Protein AF-A0AA37BFY4-F1 (afdb_monomer_lite)

pLDDT: mean 82.87, std 14.55, range [42.81, 96.62]

Structure (mmCIF, N/CA/C/O backbone):
data_AF-A0AA37BFY4-F1
#
_entry.id   AF-A0AA37BFY4-F1
#
loop_
_atom_site.group_PDB
_atom_site.id
_atom_site.type_symbol
_atom_site.label_atom_id
_atom_site.label_alt_id
_atom_site.label_comp_id
_atom_site.label_asym_id
_atom_site.label_entity_id
_atom_site.label_seq_id
_atom_site.pdbx_PDB_ins_code
_atom_site.Cartn_x
_atom_site.Cartn_y
_atom_site.Cartn_z
_atom_site.occupancy
_atom_site.B_iso_or_equiv
_atom_site.auth_seq_id
_atom_site.auth_comp_id
_atom_site.auth_asym_id
_atom_site.auth_atom_id
_atom_site.pdbx_PDB_model_num
ATOM 1 N N . MET A 1 1 ? 15.613 40.290 -36.259 1.00 42.81 1 MET A N 1
ATOM 2 C CA . MET A 1 1 ? 16.008 39.692 -34.962 1.00 42.81 1 MET A CA 1
ATOM 3 C C . MET A 1 1 ? 14.882 38.791 -34.457 1.00 42.81 1 MET A C 1
ATOM 5 O O . MET A 1 1 ? 13.951 39.282 -33.835 1.00 42.81 1 MET A O 1
ATOM 9 N N . GLY A 1 2 ? 14.911 37.495 -34.783 1.00 45.47 2 GLY A N 1
ATOM 10 C CA . GLY A 1 2 ? 13.880 36.532 -34.371 1.00 45.47 2 GLY A CA 1
ATOM 11 C C . GLY A 1 2 ? 14.317 35.765 -33.126 1.00 45.47 2 GLY A C 1
ATOM 12 O O . GLY A 1 2 ? 15.232 34.948 -33.197 1.00 45.47 2 GLY A O 1
ATOM 13 N N . LYS A 1 3 ? 13.693 36.032 -31.974 1.00 48.44 3 LYS A N 1
ATOM 14 C CA . LYS A 1 3 ? 13.921 35.255 -30.748 1.00 48.44 3 LYS A CA 1
ATOM 15 C C . LYS A 1 3 ? 13.210 33.909 -30.893 1.00 48.44 3 LYS A C 1
ATOM 17 O O . LYS A 1 3 ? 11.992 33.830 -30.792 1.00 48.44 3 LYS A O 1
ATOM 22 N N . SER A 1 4 ? 13.990 32.864 -31.155 1.00 52.19 4 SER A N 1
ATOM 23 C CA . SER A 1 4 ? 13.519 31.483 -31.253 1.00 52.19 4 SER A CA 1
ATOM 24 C C . SER A 1 4 ? 13.043 31.007 -29.874 1.00 52.19 4 SER A C 1
ATOM 26 O O . SER A 1 4 ? 13.847 30.732 -28.980 1.00 52.19 4 SER A O 1
ATOM 28 N N . GLN A 1 5 ? 11.723 30.976 -29.672 1.00 58.25 5 GLN A N 1
ATOM 29 C CA . GLN A 1 5 ? 11.089 30.387 -28.495 1.00 58.25 5 GLN A CA 1
ATOM 30 C C . GLN A 1 5 ? 11.296 28.867 -28.538 1.00 58.25 5 GLN A C 1
ATOM 32 O O . GLN A 1 5 ? 10.487 28.125 -29.087 1.00 58.25 5 GLN A O 1
ATOM 37 N N . LYS A 1 6 ? 12.391 28.384 -27.939 1.00 55.47 6 LYS A N 1
ATOM 38 C CA . LYS A 1 6 ? 12.520 26.972 -27.561 1.00 55.47 6 LYS A CA 1
ATOM 39 C C . LYS A 1 6 ? 11.422 26.657 -26.543 1.00 55.47 6 LYS A C 1
ATOM 41 O O . LYS A 1 6 ? 11.590 26.920 -25.352 1.00 55.47 6 LYS A O 1
ATOM 46 N N . GLN A 1 7 ? 10.303 26.106 -27.016 1.00 57.50 7 GLN A N 1
ATOM 47 C CA . GLN A 1 7 ? 9.329 25.404 -26.185 1.00 57.50 7 GLN A CA 1
ATOM 48 C C . GLN A 1 7 ? 10.087 24.356 -25.365 1.00 57.50 7 GLN A C 1
ATOM 50 O O . GLN A 1 7 ? 10.546 23.339 -25.886 1.00 57.50 7 GLN A O 1
ATOM 55 N N . ARG A 1 8 ? 10.284 24.633 -24.073 1.00 59.91 8 ARG A N 1
ATOM 56 C CA . ARG A 1 8 ? 10.779 23.640 -23.124 1.00 59.91 8 ARG A CA 1
ATOM 57 C C . ARG A 1 8 ? 9.682 22.592 -23.004 1.00 59.91 8 ARG A C 1
ATOM 59 O O . ARG A 1 8 ? 8.623 22.881 -22.453 1.00 59.91 8 ARG A O 1
ATOM 66 N N . GLN A 1 9 ? 9.915 21.408 -23.564 1.00 58.12 9 GLN A N 1
ATOM 67 C CA . GLN A 1 9 ? 9.029 20.271 -23.345 1.00 58.12 9 GLN A CA 1
ATOM 68 C C . GLN A 1 9 ? 8.863 20.070 -21.829 1.00 58.12 9 GLN A C 1
ATOM 70 O O . GLN A 1 9 ? 9.860 20.175 -21.102 1.00 58.12 9 GLN A O 1
ATOM 75 N N . PRO A 1 10 ? 7.637 19.829 -21.330 1.00 58.00 10 PRO A N 1
ATOM 76 C CA . PRO A 1 10 ? 7.434 19.573 -19.914 1.00 58.00 10 PRO A CA 1
ATOM 77 C C . PRO A 1 10 ? 8.267 18.352 -19.519 1.00 58.00 10 PRO A C 1
ATOM 79 O O . PRO A 1 10 ? 8.229 17.318 -20.190 1.00 58.00 10 PRO A O 1
ATOM 82 N N . ALA A 1 11 ? 9.064 18.498 -18.459 1.00 64.31 11 ALA A N 1
ATOM 83 C CA . ALA A 1 11 ? 9.879 17.413 -17.935 1.00 64.31 11 ALA A CA 1
ATOM 84 C C . ALA A 1 11 ? 8.987 16.188 -17.692 1.00 64.31 11 ALA A C 1
ATOM 86 O O . ALA A 1 11 ? 7.930 16.304 -17.066 1.00 64.31 11 ALA A O 1
ATOM 87 N N . LYS A 1 12 ? 9.400 15.021 -18.206 1.00 63.91 12 LYS A N 1
ATOM 88 C CA . LYS A 1 12 ? 8.698 13.763 -17.935 1.00 63.91 12 LYS A CA 1
ATOM 89 C C . LYS A 1 12 ? 8.584 13.600 -16.413 1.00 63.91 12 LYS A C 1
ATOM 91 O O . LYS A 1 12 ? 9.578 13.840 -15.722 1.00 63.91 12 LYS A O 1
ATOM 96 N N . PRO A 1 13 ? 7.402 13.246 -15.883 1.00 66.56 13 PRO A N 1
ATOM 97 C CA . PRO A 1 13 ? 7.226 13.095 -14.449 1.00 66.56 13 PRO A CA 1
ATOM 98 C C . PRO A 1 13 ? 8.198 12.035 -13.931 1.00 66.56 13 PRO A C 1
ATOM 100 O O . PRO A 1 13 ? 8.280 10.936 -14.478 1.00 66.56 13 PRO A O 1
ATOM 103 N N . ASP A 1 14 ? 8.958 12.402 -12.903 1.00 75.75 14 ASP A N 1
ATOM 104 C CA . ASP A 1 14 ? 9.905 11.512 -12.240 1.00 75.75 14 ASP A CA 1
ATOM 105 C C . ASP A 1 14 ? 9.134 10.314 -11.655 1.00 75.75 14 ASP A C 1
ATOM 107 O O . ASP A 1 14 ? 8.280 10.524 -10.786 1.00 75.75 14 ASP A O 1
ATOM 111 N N . PRO A 1 15 ? 9.401 9.074 -12.109 1.00 72.75 15 PRO A N 1
ATOM 112 C CA . PRO A 1 15 ? 8.668 7.894 -11.660 1.00 72.75 15 PRO A CA 1
ATOM 113 C C . PRO A 1 15 ? 8.803 7.651 -10.151 1.00 72.75 15 PRO A C 1
ATOM 115 O O . PRO A 1 15 ? 7.930 7.015 -9.559 1.00 72.75 15 PRO A O 1
ATOM 118 N N . ALA A 1 16 ? 9.853 8.173 -9.506 1.00 76.00 16 ALA A N 1
ATOM 119 C CA . ALA A 1 16 ? 10.032 8.068 -8.063 1.00 76.00 16 ALA A CA 1
ATOM 120 C C . ALA A 1 16 ? 9.058 8.968 -7.279 1.00 76.00 16 ALA A C 1
ATOM 122 O O . ALA A 1 16 ? 8.707 8.664 -6.130 1.00 76.00 16 ALA A O 1
ATOM 123 N N . LYS A 1 17 ? 8.570 10.059 -7.883 1.00 85.38 17 LYS A N 1
ATOM 124 C CA . LYS A 1 17 ? 7.721 11.044 -7.202 1.00 85.38 17 LYS A CA 1
ATOM 125 C C . LYS A 1 17 ? 6.243 10.652 -7.263 1.00 85.38 17 LYS A C 1
ATOM 127 O O . LYS A 1 17 ? 5.752 10.231 -8.309 1.00 85.38 17 LYS A O 1
ATOM 132 N N . PRO A 1 18 ? 5.510 10.735 -6.139 1.00 86.19 18 PRO A N 1
ATOM 133 C CA . PRO A 1 18 ? 4.095 10.387 -6.120 1.00 86.19 18 PRO A CA 1
ATOM 134 C C . PRO A 1 18 ? 3.292 11.427 -6.896 1.00 86.19 18 PRO A C 1
ATOM 136 O O . PRO A 1 18 ? 3.597 12.621 -6.860 1.00 86.19 18 PRO A O 1
ATOM 139 N N . SER A 1 19 ? 2.254 10.970 -7.593 1.00 89.06 19 SER A N 1
ATOM 140 C CA . SER A 1 19 ? 1.341 11.875 -8.291 1.00 89.06 19 SER A CA 1
ATOM 141 C C . SER A 1 19 ? 0.544 12.723 -7.293 1.00 89.06 19 SER A C 1
ATOM 143 O O . SER A 1 19 ? 0.395 12.370 -6.119 1.00 89.06 19 SER A O 1
ATOM 145 N N . ALA A 1 20 ? -0.025 13.838 -7.758 1.00 91.62 20 ALA A N 1
ATOM 146 C CA . ALA A 1 20 ? -0.881 14.677 -6.920 1.00 91.62 20 ALA A CA 1
ATOM 147 C C . ALA A 1 20 ? -2.101 13.909 -6.375 1.00 91.62 20 ALA A C 1
ATOM 149 O O . ALA A 1 20 ? -2.514 14.125 -5.237 1.00 91.62 20 ALA A O 1
ATOM 150 N N . GLU A 1 21 ? -2.667 12.991 -7.162 1.00 91.75 21 GLU A N 1
ATOM 151 C CA . GLU A 1 21 ? -3.766 12.129 -6.715 1.00 91.75 21 GLU A CA 1
ATOM 152 C C . GLU A 1 21 ? -3.317 11.124 -5.657 1.00 91.75 21 GLU A C 1
ATOM 154 O O . GLU A 1 21 ? -4.001 10.943 -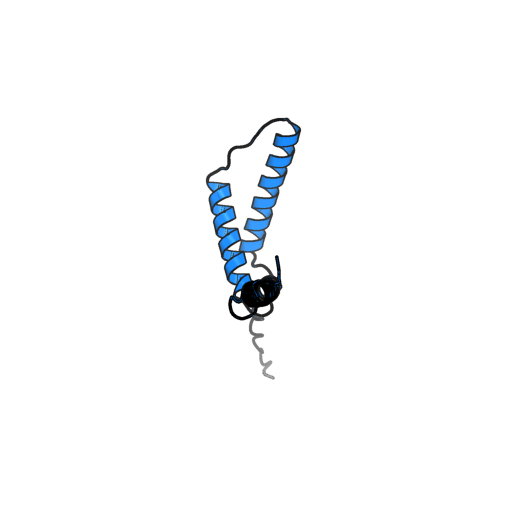4.650 1.00 91.75 21 GLU A O 1
ATOM 159 N N . GLU A 1 22 ? -2.146 10.512 -5.842 1.00 91.88 22 GLU A N 1
ATOM 160 C CA . GLU A 1 22 ? -1.573 9.593 -4.863 1.00 91.88 22 GLU A CA 1
ATOM 161 C C . GLU A 1 22 ? -1.338 10.299 -3.520 1.00 91.88 22 GLU A C 1
ATOM 163 O O . GLU A 1 22 ? -1.700 9.771 -2.468 1.00 91.88 22 GLU A O 1
ATOM 168 N N . LEU A 1 23 ? -0.809 11.525 -3.542 1.00 93.75 23 LEU A N 1
ATOM 169 C CA . LEU A 1 23 ? -0.625 12.335 -2.336 1.00 93.75 23 LEU A CA 1
ATOM 170 C C . LEU A 1 23 ? -1.951 12.642 -1.629 1.00 93.75 23 LEU A C 1
ATOM 172 O O . LEU A 1 23 ? -2.019 12.552 -0.402 1.00 93.75 23 LEU A O 1
ATOM 176 N N . LYS A 1 24 ? -3.016 12.954 -2.379 1.00 95.12 24 LYS A N 1
ATOM 177 C CA . LYS A 1 24 ? -4.358 13.173 -1.809 1.00 95.12 24 LYS A CA 1
ATOM 178 C C . LYS A 1 24 ? -4.889 11.915 -1.120 1.00 95.12 24 LYS A C 1
ATOM 180 O O . LYS A 1 24 ? -5.373 12.005 0.007 1.00 95.12 24 LYS A O 1
ATOM 185 N N . VAL A 1 25 ? -4.760 10.749 -1.758 1.00 94.75 25 VAL A N 1
ATOM 186 C CA . VAL A 1 25 ? -5.189 9.464 -1.177 1.00 94.75 25 VAL A CA 1
ATOM 187 C C . VAL A 1 25 ? -4.395 9.145 0.091 1.00 94.75 25 VAL A C 1
ATOM 189 O O . VAL A 1 25 ? -4.998 8.830 1.117 1.00 94.75 25 VAL A O 1
ATOM 192 N N . ARG A 1 26 ? -3.064 9.295 0.057 1.00 93.62 26 ARG A N 1
ATOM 193 C CA . ARG A 1 26 ? -2.189 9.085 1.223 1.00 93.62 26 ARG A CA 1
ATOM 194 C C . ARG A 1 26 ? -2.575 9.997 2.388 1.00 93.62 26 ARG A C 1
ATOM 196 O O . ARG A 1 26 ? -2.710 9.517 3.510 1.00 93.62 26 ARG A O 1
ATOM 203 N N . LYS A 1 27 ? -2.804 11.288 2.121 1.00 96.62 27 LYS A N 1
ATOM 204 C CA . LYS A 1 27 ? -3.227 12.257 3.141 1.00 96.62 27 LYS A CA 1
ATOM 205 C C . LYS A 1 27 ? -4.557 11.849 3.775 1.00 96.62 27 LYS A C 1
ATOM 207 O O . LYS A 1 27 ? -4.648 11.781 4.997 1.00 96.62 27 LYS A O 1
ATOM 212 N N . ARG A 1 28 ? -5.560 11.510 2.958 1.00 96.38 28 ARG A N 1
ATOM 213 C CA . ARG A 1 28 ? -6.891 11.132 3.449 1.00 96.38 28 ARG A CA 1
ATOM 214 C C . ARG A 1 28 ? -6.873 9.843 4.274 1.00 96.38 28 ARG A C 1
ATOM 216 O O . ARG A 1 28 ? -7.514 9.775 5.318 1.00 96.38 28 ARG A O 1
ATOM 223 N N . LEU A 1 29 ? -6.105 8.837 3.851 1.00 95.06 29 LEU A N 1
ATOM 224 C CA . LEU A 1 29 ? -5.895 7.622 4.648 1.00 95.06 29 LEU A CA 1
ATOM 225 C C . LEU A 1 29 ? -5.186 7.918 5.976 1.00 95.06 29 LEU A C 1
ATOM 227 O O . LEU A 1 29 ? -5.538 7.317 6.989 1.00 95.06 29 LEU A O 1
ATOM 231 N N . GLY A 1 30 ? -4.234 8.856 5.985 1.00 95.81 30 GLY A N 1
ATOM 232 C CA . GLY A 1 30 ? -3.580 9.335 7.204 1.00 95.81 30 GLY A CA 1
ATOM 233 C C . GLY A 1 30 ? -4.565 9.970 8.188 1.00 95.81 30 GLY A C 1
ATOM 234 O O . GLY A 1 30 ? -4.565 9.612 9.361 1.00 95.81 30 GLY A O 1
ATOM 235 N N . GLU A 1 31 ? -5.465 10.833 7.710 1.00 96.31 31 GLU A N 1
ATOM 236 C CA . GLU A 1 31 ? -6.524 11.439 8.534 1.00 96.31 31 GLU A CA 1
ATOM 237 C C . GLU A 1 31 ? -7.436 10.374 9.167 1.00 96.31 31 GLU A C 1
ATOM 239 O O . GLU A 1 31 ? -7.698 10.418 10.371 1.00 96.31 31 GLU A O 1
ATOM 244 N N . ILE A 1 32 ? -7.872 9.381 8.383 1.00 94.69 32 ILE A N 1
ATOM 245 C CA . ILE A 1 32 ? -8.695 8.264 8.877 1.00 94.69 32 ILE A CA 1
ATOM 246 C C . ILE A 1 32 ? -7.926 7.447 9.927 1.00 94.69 32 ILE A C 1
ATOM 248 O O . ILE A 1 32 ? -8.489 7.076 10.959 1.00 94.69 32 ILE A O 1
ATOM 252 N N . ALA A 1 33 ? -6.636 7.182 9.705 1.00 95.00 33 ALA A N 1
ATOM 253 C CA . ALA A 1 33 ? -5.799 6.471 10.667 1.00 95.00 33 ALA A CA 1
ATOM 254 C C . ALA A 1 33 ? -5.660 7.248 11.987 1.00 95.00 33 ALA A C 1
ATOM 256 O O . ALA A 1 33 ? -5.803 6.658 13.059 1.00 95.00 33 ALA A O 1
ATOM 257 N N . SER A 1 34 ? -5.469 8.569 11.931 1.00 95.81 34 SER A N 1
ATOM 258 C CA . SER A 1 34 ? -5.439 9.422 13.124 1.00 95.81 34 SER A CA 1
ATOM 259 C C . SER A 1 34 ? -6.767 9.398 13.882 1.00 95.81 34 SER A C 1
ATOM 261 O O . SER A 1 34 ? -6.768 9.244 15.102 1.00 95.81 34 SER A O 1
ATOM 263 N N . GLN A 1 35 ? -7.903 9.477 13.181 1.00 94.12 35 GLN A N 1
ATOM 264 C CA . GLN A 1 35 ? -9.229 9.369 13.804 1.00 94.12 35 GLN A CA 1
ATOM 265 C C . GLN A 1 35 ? -9.419 8.022 14.509 1.00 94.12 35 GLN A C 1
ATOM 267 O O . GLN A 1 35 ? -9.944 7.972 15.621 1.00 94.12 35 GLN A O 1
ATOM 272 N N . ARG A 1 36 ? -8.953 6.930 13.893 1.00 92.81 36 ARG A N 1
ATOM 273 C CA . ARG A 1 36 ? -8.989 5.597 14.506 1.00 92.81 36 ARG A CA 1
ATOM 274 C C . ARG A 1 36 ? -8.120 5.506 15.746 1.00 92.81 36 ARG A C 1
ATOM 276 O O . ARG A 1 36 ? -8.603 5.004 16.751 1.00 92.81 36 ARG A O 1
ATOM 283 N N . ALA A 1 37 ? -6.900 6.030 15.699 1.00 94.75 37 ALA A N 1
ATOM 284 C CA . ALA A 1 37 ? -6.010 6.038 16.854 1.00 94.75 37 ALA A CA 1
ATOM 285 C C . ALA A 1 37 ? -6.609 6.832 18.030 1.00 94.75 37 ALA A C 1
ATOM 287 O O . ALA A 1 37 ? -6.494 6.421 19.181 1.00 94.75 37 ALA A O 1
ATOM 288 N N . VAL A 1 38 ? -7.291 7.952 17.757 1.00 96.12 38 VAL A N 1
ATOM 289 C CA . VAL A 1 38 ? -8.010 8.713 18.793 1.00 96.12 38 VAL A CA 1
ATOM 290 C C . VAL A 1 38 ? -9.187 7.913 19.351 1.00 96.12 38 VAL A C 1
ATOM 292 O O . VAL A 1 38 ? -9.337 7.830 20.567 1.00 96.12 38 VAL A O 1
ATOM 295 N N . ALA A 1 39 ? -9.999 7.295 18.491 1.00 93.88 39 ALA A N 1
ATOM 296 C CA . ALA A 1 39 ? -11.119 6.469 18.933 1.00 93.88 39 ALA A CA 1
ATOM 297 C C . ALA A 1 39 ? -10.651 5.270 19.774 1.00 93.88 39 ALA A C 1
ATOM 299 O O . ALA A 1 39 ? -11.243 4.987 20.811 1.00 93.88 39 ALA A O 1
ATOM 300 N N . GLU A 1 40 ? -9.554 4.623 19.381 1.00 94.75 40 GLU A N 1
ATOM 301 C CA . GLU A 1 40 ? -8.953 3.503 20.106 1.00 94.75 40 GLU A CA 1
ATOM 302 C C . GLU A 1 40 ? -8.482 3.919 21.503 1.00 94.75 40 GLU A C 1
ATOM 304 O O . GLU A 1 40 ? -8.803 3.243 22.478 1.00 94.75 40 GLU A O 1
ATOM 309 N N . LYS A 1 41 ? -7.839 5.089 21.632 1.00 95.62 41 LYS A N 1
ATOM 310 C CA . LYS A 1 41 ? -7.495 5.680 22.940 1.00 95.62 41 LYS A CA 1
ATOM 311 C C . LYS A 1 41 ? -8.721 5.970 23.812 1.00 95.62 41 LYS A C 1
ATOM 313 O O . LYS A 1 41 ? -8.607 5.988 25.031 1.00 95.62 41 LYS A O 1
ATOM 318 N N . GLN A 1 42 ? -9.886 6.184 23.203 1.00 94.88 42 GLN A N 1
ATOM 319 C CA . GLN A 1 42 ? -11.171 6.354 23.889 1.00 94.88 42 GLN A CA 1
ATOM 320 C C . GLN A 1 42 ? -11.924 5.024 24.101 1.00 94.88 42 GLN A C 1
ATOM 322 O O . GLN A 1 42 ? -13.090 5.042 24.494 1.00 94.88 42 GLN A O 1
ATOM 327 N N . GLY A 1 43 ? -11.310 3.873 23.798 1.00 94.75 43 GLY A N 1
ATOM 328 C CA . GLY A 1 43 ? -11.936 2.551 23.909 1.00 94.75 43 GLY A CA 1
ATOM 329 C C . GLY A 1 43 ? -13.003 2.264 22.844 1.00 94.75 43 GLY A C 1
ATOM 330 O O . GLY A 1 43 ? -13.797 1.337 22.989 1.00 94.75 43 GLY A O 1
ATOM 331 N N . ARG A 1 44 ? -13.056 3.054 21.766 1.00 93.00 44 ARG A N 1
ATOM 332 C CA . ARG A 1 44 ? -14.047 2.945 20.686 1.00 93.00 44 ARG A CA 1
ATOM 333 C C . ARG A 1 44 ? -13.411 2.378 19.420 1.00 93.00 44 ARG A C 1
ATOM 335 O O . ARG A 1 44 ? -12.345 2.806 18.991 1.00 93.00 44 ARG A O 1
ATOM 342 N N . LYS A 1 45 ? -14.109 1.457 18.751 1.00 90.75 45 LYS A N 1
ATOM 343 C CA . LYS A 1 45 ? -13.703 0.930 17.437 1.00 90.75 45 LYS A CA 1
ATOM 344 C C . LYS A 1 45 ? -14.540 1.560 16.328 1.00 90.75 45 LYS A C 1
ATOM 346 O O . LYS A 1 45 ? -15.750 1.353 16.263 1.00 90.75 45 LYS A O 1
ATOM 351 N N . LEU A 1 46 ? -13.892 2.299 15.427 1.00 91.19 46 LEU A N 1
ATOM 352 C CA . LEU A 1 46 ? -14.550 2.837 14.233 1.00 91.19 46 LEU A CA 1
ATOM 353 C C . LEU A 1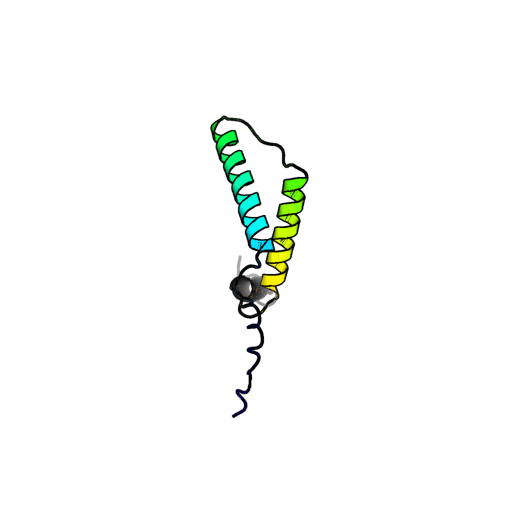 46 ? -14.711 1.746 13.169 1.00 91.19 46 LEU A C 1
ATOM 355 O O . LEU A 1 46 ? -13.750 1.044 12.824 1.00 91.19 46 LEU A O 1
ATOM 359 N N . LYS A 1 47 ? -15.922 1.637 12.615 1.00 93.56 47 LYS A N 1
ATOM 360 C CA . LYS A 1 47 ? -16.204 0.766 11.469 1.00 93.56 47 LYS A CA 1
ATOM 361 C C . LYS A 1 47 ? -15.427 1.253 10.244 1.00 93.56 47 LYS A C 1
ATOM 363 O O . LYS A 1 47 ? -15.276 2.452 10.035 1.00 93.56 47 LYS A O 1
ATOM 368 N N . VAL A 1 48 ? -14.952 0.310 9.432 1.00 93.81 48 VAL A N 1
ATOM 369 C CA . VAL A 1 48 ? -14.368 0.625 8.120 1.00 93.81 48 VAL A CA 1
ATOM 370 C C . VAL A 1 48 ? -15.488 1.140 7.219 1.00 93.81 48 VAL A C 1
ATOM 372 O O . VAL A 1 48 ? -16.444 0.405 6.962 1.00 93.81 48 VAL A O 1
ATOM 375 N N . THR A 1 49 ? -15.373 2.375 6.741 1.00 94.12 49 THR A N 1
ATOM 376 C CA . THR A 1 49 ? -16.349 2.969 5.820 1.00 94.12 49 THR A CA 1
ATOM 377 C C . THR A 1 49 ? -16.095 2.520 4.381 1.00 94.12 49 THR A C 1
ATOM 379 O O . THR A 1 49 ? -15.011 2.041 4.040 1.00 94.12 49 THR A O 1
ATOM 382 N N . GLN A 1 50 ? -17.096 2.683 3.515 1.00 95.81 50 GLN A N 1
ATOM 383 C CA . GLN A 1 50 ? -16.942 2.418 2.083 1.00 95.81 50 GLN A CA 1
ATOM 384 C C . GLN A 1 50 ? -15.871 3.328 1.452 1.00 95.81 50 GLN A C 1
ATOM 386 O O . GLN A 1 50 ? -15.015 2.841 0.718 1.00 95.81 50 GLN A O 1
ATOM 391 N N . GLU A 1 51 ? -15.843 4.611 1.832 1.00 93.38 51 GLU A N 1
ATOM 392 C CA . GLU A 1 51 ? -14.800 5.567 1.426 1.00 93.38 51 GLU A CA 1
ATOM 393 C C . GLU A 1 51 ? -13.395 5.042 1.767 1.00 93.38 51 GLU A C 1
ATOM 395 O O . GLU A 1 51 ? -12.505 5.036 0.917 1.00 93.38 51 GLU A O 1
ATOM 400 N N . GLU A 1 52 ? -13.186 4.539 2.990 1.00 94.25 52 GLU A N 1
ATOM 401 C CA . GLU A 1 52 ? -11.888 3.998 3.397 1.00 94.25 52 GLU A CA 1
ATOM 402 C C . GLU A 1 52 ? -11.478 2.799 2.529 1.00 94.25 52 GLU A C 1
ATOM 404 O O . GLU A 1 52 ? -10.316 2.692 2.125 1.00 94.25 52 GLU A O 1
ATOM 409 N N . ARG A 1 53 ? -12.420 1.903 2.207 1.00 95.69 53 ARG A N 1
ATOM 410 C CA . ARG A 1 53 ? -12.150 0.748 1.333 1.00 95.69 53 ARG A CA 1
ATOM 411 C C . ARG A 1 53 ? -11.707 1.197 -0.052 1.00 95.69 53 ARG A C 1
ATOM 413 O O . ARG A 1 53 ? -10.717 0.682 -0.569 1.00 95.69 53 ARG A O 1
ATOM 420 N N . GLU A 1 54 ? -12.394 2.177 -0.626 1.00 96.12 54 GLU A N 1
ATOM 421 C CA . GLU A 1 54 ? -12.062 2.724 -1.941 1.00 96.12 54 GLU A CA 1
ATOM 422 C C . GLU A 1 54 ? -10.699 3.417 -1.945 1.00 96.12 54 GLU A C 1
ATOM 424 O O . GLU A 1 54 ? -9.898 3.211 -2.860 1.00 96.12 54 GLU A O 1
ATOM 429 N N . LEU A 1 55 ? -10.386 4.189 -0.902 1.00 95.81 55 LEU A N 1
ATOM 430 C CA . LEU A 1 55 ? -9.079 4.825 -0.750 1.00 95.81 55 LEU A CA 1
ATOM 431 C C . LEU A 1 55 ? -7.959 3.791 -0.608 1.00 95.81 55 LEU A C 1
ATOM 433 O O . LEU A 1 55 ? -6.924 3.924 -1.260 1.00 95.81 55 LEU A O 1
ATOM 437 N N . ARG A 1 56 ? -8.165 2.725 0.177 1.00 94.56 56 ARG A N 1
ATOM 438 C CA . ARG A 1 56 ? -7.198 1.620 0.295 1.00 94.56 56 ARG A CA 1
ATOM 439 C C . ARG A 1 56 ? -7.014 0.883 -1.030 1.00 94.56 56 ARG A C 1
ATOM 441 O O . ARG A 1 56 ? -5.882 0.561 -1.385 1.00 94.56 56 ARG A O 1
ATOM 448 N N . ALA A 1 57 ? -8.086 0.662 -1.789 1.00 95.88 57 ALA A N 1
ATOM 449 C CA . ALA A 1 57 ? -8.003 0.062 -3.118 1.00 95.88 57 ALA A CA 1
ATOM 450 C C . ALA A 1 57 ? -7.198 0.945 -4.091 1.00 95.88 57 ALA A C 1
ATOM 452 O O . ALA A 1 57 ? -6.305 0.448 -4.782 1.00 95.88 57 ALA A O 1
ATOM 453 N N . LYS A 1 58 ? -7.443 2.265 -4.093 1.00 95.19 58 LYS A N 1
ATOM 454 C CA . LYS A 1 58 ? -6.665 3.244 -4.876 1.00 95.19 58 LYS A CA 1
ATOM 455 C C . LYS A 1 58 ? -5.192 3.250 -4.465 1.00 95.19 58 LYS A C 1
ATOM 457 O O . LYS A 1 58 ? -4.322 3.156 -5.328 1.00 95.19 58 LYS A O 1
ATOM 462 N N . GLN A 1 59 ? -4.909 3.274 -3.163 1.00 94.19 59 GLN A N 1
ATOM 463 C CA . GLN A 1 59 ? -3.547 3.190 -2.635 1.00 94.19 59 GLN A CA 1
ATOM 464 C C . GLN A 1 59 ? -2.850 1.899 -3.086 1.00 94.19 59 GLN A C 1
ATOM 466 O O . GLN A 1 59 ? -1.713 1.941 -3.552 1.00 94.19 59 GLN A O 1
ATOM 471 N N . GLY A 1 60 ? -3.545 0.760 -3.026 1.00 92.81 60 GLY A N 1
ATOM 472 C CA . GLY A 1 60 ? -3.042 -0.519 -3.526 1.00 92.81 60 GLY A CA 1
ATOM 473 C C . GLY A 1 60 ? -2.715 -0.482 -5.021 1.00 92.81 60 GLY A C 1
ATOM 474 O O . GLY A 1 60 ? -1.686 -1.014 -5.440 1.00 92.81 60 GLY A O 1
ATOM 475 N N . LYS A 1 61 ? -3.536 0.197 -5.832 1.00 94.19 61 LYS A N 1
ATOM 476 C CA . LYS A 1 61 ? -3.272 0.391 -7.265 1.00 94.19 61 LYS A CA 1
ATOM 477 C C . LYS A 1 61 ? -1.996 1.206 -7.500 1.00 94.19 61 LYS A C 1
ATOM 479 O O . LYS A 1 61 ? -1.160 0.775 -8.292 1.00 94.19 61 LYS A O 1
ATOM 484 N N . PHE A 1 62 ? -1.804 2.322 -6.792 1.00 92.44 62 PHE A N 1
ATOM 485 C CA . PHE A 1 62 ? -0.582 3.132 -6.906 1.00 92.44 62 PHE A CA 1
ATOM 486 C C . PHE A 1 62 ? 0.674 2.357 -6.494 1.00 92.44 62 PHE A C 1
ATOM 488 O O . PHE A 1 62 ? 1.669 2.377 -7.216 1.00 92.44 62 PHE A O 1
ATOM 495 N N . MET A 1 63 ? 0.606 1.601 -5.395 1.00 91.06 63 MET A N 1
ATOM 496 C CA . MET A 1 63 ? 1.713 0.753 -4.939 1.00 91.06 63 MET A CA 1
ATOM 497 C C . MET A 1 63 ? 2.082 -0.315 -5.976 1.00 91.06 63 MET A C 1
ATOM 499 O O . MET A 1 63 ? 3.263 -0.523 -6.244 1.00 91.06 63 MET A O 1
ATOM 503 N N . ARG A 1 64 ? 1.090 -0.960 -6.610 1.00 91.56 64 ARG A N 1
ATOM 504 C CA . ARG A 1 64 ? 1.332 -1.935 -7.691 1.00 91.56 64 ARG A CA 1
ATOM 505 C C . ARG A 1 64 ? 1.993 -1.295 -8.906 1.00 91.56 64 ARG A C 1
ATOM 507 O O . ARG A 1 64 ? 2.912 -1.887 -9.462 1.00 91.56 64 ARG A O 1
ATOM 514 N N . ILE A 1 65 ? 1.532 -0.111 -9.313 1.00 90.94 65 ILE A N 1
ATOM 515 C CA . ILE A 1 65 ? 2.138 0.634 -10.424 1.00 90.94 65 ILE A CA 1
ATOM 516 C C . ILE A 1 65 ? 3.604 0.922 -10.095 1.00 90.94 65 ILE A C 1
ATOM 518 O O . ILE A 1 65 ? 4.475 0.516 -10.853 1.00 90.94 65 ILE A O 1
ATOM 522 N N . ARG A 1 66 ? 3.889 1.511 -8.928 1.00 89.50 66 ARG A N 1
ATOM 523 C CA . ARG A 1 66 ? 5.261 1.806 -8.485 1.00 89.50 66 ARG A CA 1
ATOM 524 C C . ARG A 1 66 ? 6.136 0.555 -8.458 1.00 89.50 66 ARG A C 1
ATOM 526 O O . ARG A 1 66 ? 7.188 0.544 -9.077 1.00 89.50 66 ARG A O 1
ATOM 533 N N . ALA A 1 67 ? 5.658 -0.541 -7.874 1.00 90.81 67 ALA A N 1
ATOM 534 C CA . ALA A 1 67 ? 6.392 -1.806 -7.816 1.00 90.81 67 ALA A CA 1
ATOM 535 C C . ALA A 1 67 ? 6.672 -2.457 -9.191 1.00 90.81 67 ALA A C 1
ATOM 537 O O . ALA A 1 67 ? 7.488 -3.379 -9.281 1.00 90.81 67 ALA A O 1
ATOM 538 N N . ASN A 1 68 ? 5.996 -2.013 -10.256 1.00 89.75 68 ASN A N 1
ATOM 539 C CA . ASN A 1 68 ? 6.260 -2.406 -11.642 1.00 89.75 68 ASN A CA 1
ATOM 540 C C . ASN A 1 68 ? 7.109 -1.380 -12.408 1.00 89.75 68 ASN A C 1
ATOM 542 O O . ASN A 1 68 ? 7.607 -1.710 -13.480 1.00 89.75 68 ASN A O 1
ATOM 546 N N . THR A 1 69 ? 7.274 -0.166 -11.887 1.00 89.38 69 THR A N 1
ATOM 547 C CA . THR A 1 69 ? 8.002 0.920 -12.546 1.00 89.38 69 THR A CA 1
ATOM 548 C C . THR A 1 69 ? 9.470 0.907 -12.117 1.00 89.38 69 THR A C 1
ATOM 550 O O . THR A 1 69 ? 9.758 1.178 -10.945 1.00 89.38 69 THR A O 1
ATOM 553 N N . PRO A 1 70 ? 10.418 0.643 -13.037 1.00 89.25 70 PRO A N 1
ATOM 554 C CA . PRO A 1 70 ? 11.844 0.700 -12.734 1.00 89.25 70 PRO A CA 1
ATOM 555 C C . PRO A 1 70 ? 12.267 2.068 -12.191 1.00 89.25 70 PRO A C 1
ATOM 557 O O . PRO A 1 70 ? 11.724 3.102 -12.578 1.00 89.25 70 PRO A O 1
ATOM 560 N N . GLY A 1 71 ? 13.249 2.073 -11.289 1.00 85.44 71 GLY A N 1
ATOM 561 C CA . GLY A 1 71 ? 13.760 3.297 -10.661 1.00 85.44 71 GLY A CA 1
ATOM 562 C C . GLY A 1 71 ? 12.959 3.782 -9.448 1.00 85.44 71 GLY A C 1
ATOM 563 O O . GLY A 1 71 ? 13.370 4.741 -8.802 1.00 85.44 71 GLY A O 1
ATOM 564 N N . THR A 1 72 ? 11.857 3.118 -9.086 1.00 90.06 72 THR A N 1
ATOM 565 C CA . THR A 1 72 ? 11.161 3.394 -7.821 1.00 90.06 72 THR A CA 1
ATOM 566 C C . THR A 1 72 ? 11.729 2.557 -6.667 1.00 90.06 72 THR A C 1
ATOM 568 O O . THR A 1 72 ? 12.165 1.418 -6.880 1.00 90.06 72 THR A O 1
ATOM 571 N N . PRO A 1 73 ? 11.688 3.062 -5.421 1.00 89.69 73 PRO A N 1
ATOM 572 C CA . PRO A 1 73 ? 12.027 2.262 -4.244 1.00 89.69 73 PRO A CA 1
ATOM 573 C C . PRO A 1 73 ? 11.192 0.979 -4.132 1.00 89.69 73 PRO A C 1
ATOM 575 O O . PRO A 1 73 ? 11.711 -0.077 -3.775 1.00 89.69 73 PRO A O 1
ATOM 578 N N . GLU A 1 74 ? 9.903 1.043 -4.472 1.00 91.44 74 GLU A N 1
ATOM 579 C CA . GLU A 1 74 ? 8.990 -0.098 -4.430 1.00 91.44 74 GLU A CA 1
ATOM 580 C C . GLU A 1 74 ? 9.394 -1.190 -5.430 1.00 91.44 74 GLU A C 1
ATOM 582 O O . GLU A 1 74 ? 9.342 -2.377 -5.101 1.00 91.44 74 GLU A O 1
ATOM 587 N N . TYR A 1 75 ? 9.852 -0.810 -6.626 1.00 92.44 75 TYR A N 1
ATOM 588 C CA . TYR A 1 75 ? 10.394 -1.751 -7.604 1.00 92.44 75 TYR A CA 1
ATOM 589 C C . TYR A 1 75 ? 11.663 -2.434 -7.089 1.00 92.44 75 TYR A C 1
ATOM 591 O O . TYR A 1 75 ? 11.769 -3.660 -7.152 1.00 92.44 75 TYR A O 1
ATOM 599 N N . LEU A 1 76 ? 12.603 -1.668 -6.525 1.00 91.31 76 LEU A N 1
ATOM 600 C CA . LEU A 1 76 ? 13.840 -2.217 -5.959 1.00 91.31 76 LEU A CA 1
ATOM 601 C C . LEU A 1 76 ? 13.552 -3.188 -4.806 1.00 91.31 76 LEU A C 1
ATOM 603 O O . LEU A 1 76 ? 14.135 -4.269 -4.741 1.00 91.31 76 LEU A O 1
ATOM 607 N N . ASN A 1 77 ? 12.611 -2.843 -3.924 1.00 91.50 77 ASN A N 1
ATOM 608 C CA . ASN A 1 77 ? 12.153 -3.730 -2.853 1.00 91.50 77 ASN A CA 1
ATOM 609 C C . ASN A 1 77 ? 11.576 -5.033 -3.401 1.00 91.50 77 ASN A C 1
ATOM 611 O O . ASN A 1 77 ? 11.916 -6.105 -2.909 1.00 91.50 77 ASN A O 1
ATOM 615 N N . ARG A 1 78 ? 10.754 -4.958 -4.450 1.00 91.44 78 ARG A N 1
ATOM 616 C CA . ARG A 1 78 ? 10.176 -6.149 -5.073 1.00 91.44 78 ARG A CA 1
ATOM 617 C C . ARG A 1 78 ? 11.234 -7.052 -5.703 1.00 91.44 78 ARG A C 1
ATOM 619 O O . ARG A 1 78 ? 11.123 -8.269 -5.587 1.00 91.44 78 ARG A O 1
ATOM 626 N N . GLN A 1 79 ? 12.252 -6.489 -6.355 1.00 92.38 79 GLN A N 1
ATOM 627 C CA . GLN A 1 79 ? 13.359 -7.288 -6.894 1.00 92.38 79 GLN A CA 1
ATOM 628 C C . GLN A 1 79 ? 14.138 -7.983 -5.774 1.00 92.38 79 GLN A C 1
ATOM 630 O O . GLN A 1 79 ? 14.408 -9.176 -5.878 1.00 92.38 79 GLN A O 1
ATOM 635 N N . ARG A 1 80 ? 14.406 -7.280 -4.666 1.00 91.50 80 ARG A N 1
ATOM 636 C CA . ARG A 1 80 ? 15.034 -7.878 -3.478 1.00 91.50 80 ARG A CA 1
ATOM 637 C C . ARG A 1 80 ? 14.209 -9.028 -2.900 1.00 91.50 80 ARG A C 1
ATOM 639 O O . ARG A 1 80 ? 14.762 -10.088 -2.648 1.00 91.50 80 ARG A O 1
ATOM 646 N N . GLN A 1 81 ? 12.895 -8.852 -2.756 1.00 90.19 81 GLN A N 1
ATOM 647 C CA . GLN A 1 81 ? 11.998 -9.907 -2.266 1.00 90.19 81 GLN A CA 1
ATOM 648 C C . GLN A 1 81 ? 11.980 -11.133 -3.181 1.00 90.19 81 GLN A C 1
ATOM 650 O O . GLN A 1 81 ? 12.013 -12.257 -2.699 1.00 90.19 81 GLN A O 1
ATOM 655 N N . ARG A 1 82 ? 11.964 -10.931 -4.503 1.00 88.44 82 ARG A N 1
ATOM 656 C CA . ARG A 1 82 ? 12.043 -12.036 -5.470 1.00 88.44 82 ARG A CA 1
ATOM 657 C C . ARG A 1 82 ? 13.365 -12.784 -5.381 1.00 88.44 82 ARG A C 1
ATOM 659 O O . ARG A 1 82 ? 13.369 -14.001 -5.499 1.00 88.44 82 ARG A O 1
ATOM 666 N N . GLN A 1 83 ? 14.468 -12.062 -5.201 1.00 88.75 83 GLN A N 1
ATOM 667 C CA . GLN A 1 83 ? 15.773 -12.687 -5.037 1.00 88.75 83 GLN A CA 1
ATOM 668 C C . GLN A 1 83 ? 15.837 -13.492 -3.737 1.00 88.75 83 GLN A C 1
ATOM 670 O O . GLN A 1 83 ? 16.299 -14.622 -3.773 1.00 88.75 83 GLN A O 1
ATOM 675 N N . ALA A 1 84 ? 15.321 -12.945 -2.631 1.00 87.50 84 ALA A N 1
ATOM 676 C CA . ALA A 1 84 ? 15.233 -13.656 -1.357 1.00 87.50 84 ALA A CA 1
ATOM 677 C C . ALA A 1 84 ? 14.404 -14.944 -1.480 1.00 87.50 84 ALA A C 1
ATOM 679 O O . ALA A 1 84 ? 14.901 -16.006 -1.140 1.00 87.50 84 ALA A O 1
ATOM 680 N N . ALA A 1 85 ? 13.211 -14.876 -2.082 1.00 83.25 85 ALA A N 1
ATOM 681 C CA . ALA A 1 85 ? 12.354 -16.048 -2.272 1.00 83.25 85 ALA A CA 1
ATOM 682 C C . ALA A 1 85 ? 13.026 -17.158 -3.098 1.00 83.25 85 ALA A C 1
ATOM 684 O O . ALA A 1 85 ? 12.910 -18.328 -2.760 1.00 83.25 85 ALA A O 1
ATOM 685 N N . LYS A 1 86 ? 13.781 -16.802 -4.148 1.00 83.44 86 LYS A N 1
ATOM 686 C CA . LYS A 1 86 ? 14.567 -17.783 -4.916 1.00 83.44 86 LYS A CA 1
ATOM 687 C C . LYS A 1 86 ? 15.640 -18.459 -4.070 1.00 83.44 86 LYS A C 1
ATOM 689 O O . LYS A 1 86 ? 15.891 -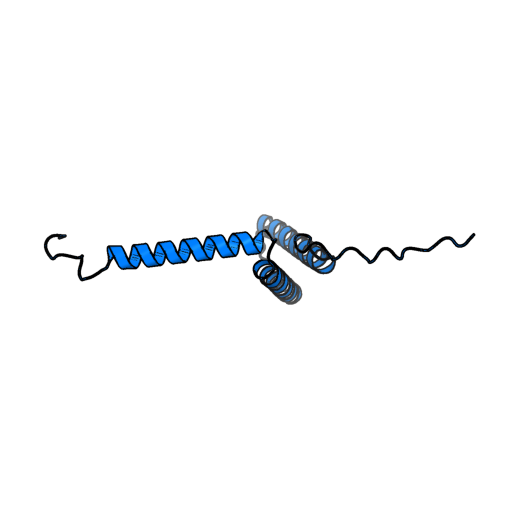19.646 -4.243 1.00 83.44 86 LYS A O 1
ATOM 694 N N . THR A 1 87 ? 16.300 -17.698 -3.201 1.00 81.75 87 THR A N 1
ATOM 695 C CA . THR A 1 87 ? 17.294 -18.251 -2.280 1.00 81.75 87 THR A CA 1
ATOM 696 C C . THR A 1 87 ? 16.630 -19.182 -1.269 1.00 81.75 87 THR A C 1
ATOM 698 O O . THR A 1 87 ? 17.147 -20.266 -1.037 1.00 81.75 87 THR A O 1
ATOM 701 N N . ASP A 1 88 ? 15.470 -18.808 -0.727 1.00 77.06 88 ASP A N 1
ATOM 702 C CA . ASP A 1 88 ? 14.727 -19.634 0.231 1.00 77.06 88 ASP A CA 1
ATOM 703 C C . ASP A 1 88 ? 14.249 -20.949 -0.406 1.00 77.06 88 ASP A C 1
ATOM 705 O O . ASP A 1 88 ? 14.414 -22.014 0.183 1.00 77.06 88 ASP A O 1
ATOM 709 N N . GLU A 1 89 ? 13.726 -20.900 -1.636 1.00 73.44 89 GLU A N 1
ATOM 710 C CA . GLU A 1 89 ? 13.369 -22.097 -2.411 1.00 73.44 89 GLU A CA 1
ATOM 711 C C . GLU A 1 89 ? 14.595 -22.980 -2.690 1.00 73.44 89 GLU A C 1
ATOM 713 O O . GLU A 1 89 ? 14.518 -24.200 -2.568 1.00 73.44 89 GLU A O 1
ATOM 718 N N . ALA A 1 90 ? 15.741 -22.381 -3.028 1.00 73.44 90 ALA A N 1
ATOM 719 C CA . ALA A 1 90 ? 16.981 -23.123 -3.242 1.00 73.44 90 ALA A CA 1
ATOM 720 C C . ALA A 1 90 ? 17.472 -23.808 -1.957 1.00 73.44 90 ALA A C 1
ATOM 722 O O . ALA A 1 90 ? 17.845 -24.976 -2.009 1.00 73.44 90 ALA A O 1
ATOM 723 N N . ILE A 1 91 ? 17.420 -23.114 -0.813 1.00 74.38 91 ILE A N 1
ATOM 724 C CA . ILE A 1 91 ? 17.771 -23.673 0.501 1.00 74.38 91 ILE A CA 1
ATOM 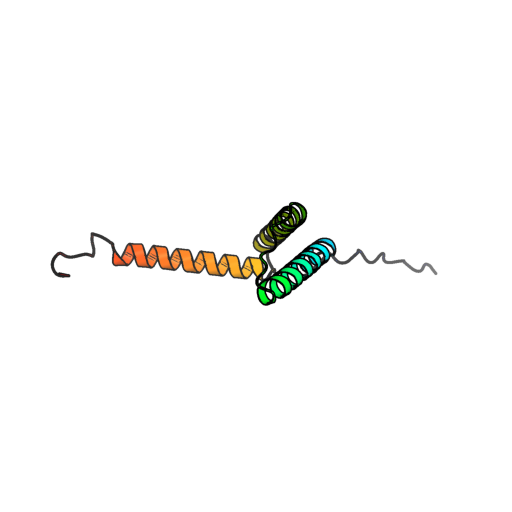725 C C . ILE A 1 91 ? 16.829 -24.822 0.855 1.00 74.38 91 ILE A C 1
ATOM 727 O O . ILE A 1 91 ? 17.295 -25.886 1.258 1.00 74.38 91 ILE A O 1
ATOM 731 N N . TRP A 1 92 ? 15.518 -24.625 0.686 1.00 75.94 92 TRP A N 1
ATOM 732 C CA . TRP A 1 92 ? 14.523 -25.663 0.941 1.00 75.94 92 TRP A CA 1
ATOM 733 C C . TRP A 1 92 ? 14.809 -26.917 0.116 1.00 75.94 92 TRP A C 1
ATOM 735 O O . TRP A 1 92 ? 14.881 -28.007 0.684 1.00 75.94 92 TRP A O 1
ATOM 745 N N . ASN A 1 93 ? 15.036 -26.746 -1.190 1.00 76.25 93 ASN A N 1
ATOM 746 C CA . ASN A 1 93 ? 15.338 -27.845 -2.100 1.00 76.25 93 ASN A CA 1
ATOM 747 C C . ASN A 1 93 ? 16.651 -28.544 -1.739 1.00 76.25 93 ASN A C 1
ATOM 749 O O . ASN A 1 93 ? 16.686 -29.761 -1.788 1.00 76.25 93 ASN A O 1
ATOM 753 N N . SER A 1 94 ? 17.701 -27.818 -1.337 1.00 70.81 94 SER A N 1
ATOM 754 C CA . SER A 1 94 ? 18.968 -28.442 -0.928 1.00 70.81 94 SER A CA 1
ATOM 755 C C . SER A 1 94 ? 18.909 -29.139 0.434 1.00 70.81 94 SER A C 1
ATOM 757 O O . SER A 1 94 ? 19.644 -30.088 0.655 1.00 70.81 94 SER A O 1
ATOM 759 N N . ALA A 1 95 ? 18.075 -28.665 1.364 1.00 69.88 95 ALA A N 1
ATOM 760 C CA . ALA A 1 95 ? 17.978 -29.230 2.714 1.00 69.88 95 ALA A CA 1
ATOM 761 C C . ALA A 1 95 ? 17.033 -30.441 2.797 1.00 69.88 95 ALA A C 1
ATOM 763 O O . ALA A 1 95 ? 17.116 -31.219 3.741 1.00 69.88 95 ALA A O 1
ATOM 764 N N . HIS A 1 96 ? 16.125 -30.581 1.829 1.00 66.31 96 HIS A N 1
ATOM 765 C CA . HIS A 1 96 ? 15.152 -31.674 1.750 1.00 66.31 96 HIS A CA 1
ATOM 766 C C . HIS A 1 96 ? 15.320 -32.488 0.465 1.00 66.31 96 HIS A C 1
ATOM 768 O O . HIS A 1 96 ? 14.358 -33.105 0.008 1.00 66.31 96 HIS A O 1
ATOM 774 N N . ASP A 1 97 ? 16.508 -32.461 -0.141 1.00 65.00 97 ASP A N 1
ATOM 775 C CA . ASP A 1 97 ? 16.815 -33.304 -1.289 1.00 65.00 97 ASP A CA 1
ATOM 776 C C . ASP A 1 97 ? 16.910 -34.766 -0.814 1.00 65.00 97 ASP A C 1
ATOM 778 O O . ASP A 1 97 ? 17.841 -35.095 -0.068 1.00 65.00 97 ASP A O 1
ATOM 782 N N . PRO A 1 98 ? 15.975 -35.650 -1.217 1.00 64.12 98 PRO A N 1
ATOM 783 C CA . PRO A 1 98 ? 15.976 -37.052 -0.815 1.00 64.12 98 PRO A CA 1
ATOM 784 C C . PRO A 1 98 ? 17.188 -37.836 -1.341 1.00 64.12 98 PRO A C 1
ATOM 786 O O . PRO A 1 98 ? 17.409 -38.950 -0.878 1.00 64.12 98 PRO A O 1
ATOM 789 N N . GLU A 1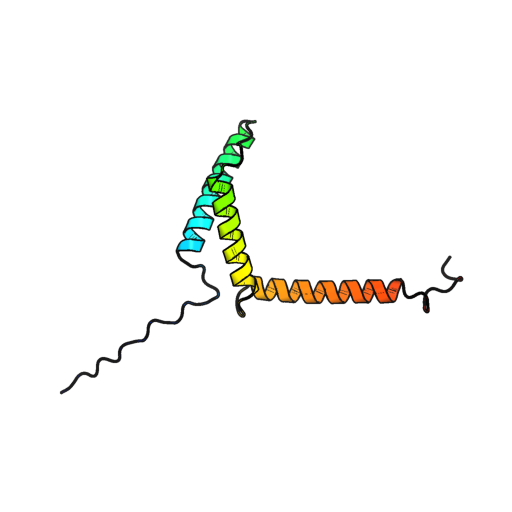 99 ? 17.976 -37.291 -2.278 1.00 65.19 99 GLU A N 1
ATOM 790 C CA . GLU A 1 99 ? 19.262 -37.877 -2.683 1.00 65.19 99 GLU A CA 1
ATOM 791 C C . GLU A 1 99 ? 20.403 -37.540 -1.708 1.00 65.19 99 GLU A C 1
ATOM 793 O O . GLU A 1 99 ? 21.377 -38.288 -1.623 1.00 65.19 99 GLU A O 1
ATOM 798 N N . THR A 1 100 ? 20.290 -36.441 -0.952 1.00 61.31 100 THR A N 1
ATOM 799 C CA . THR A 1 100 ? 21.280 -36.030 0.067 1.00 61.31 100 THR A CA 1
ATOM 800 C C . THR A 1 100 ? 20.869 -36.363 1.498 1.00 61.31 100 THR A C 1
ATOM 802 O O . THR A 1 100 ? 21.723 -36.385 2.379 1.00 61.31 100 THR A O 1
ATOM 805 N N . PHE A 1 101 ? 19.583 -36.634 1.725 1.00 58.12 101 PH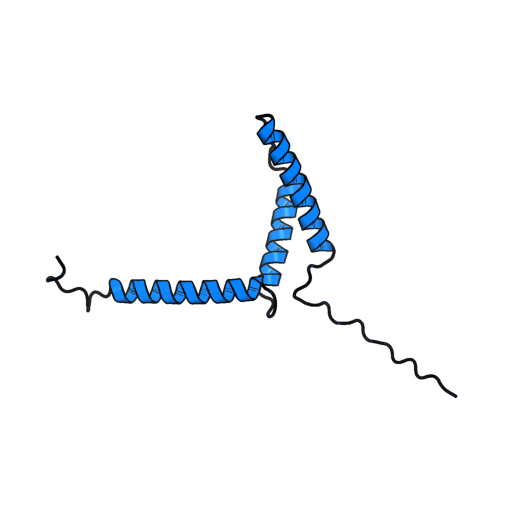E A N 1
ATOM 806 C CA . PHE A 1 101 ? 19.041 -37.053 3.011 1.00 58.12 101 PHE A CA 1
ATOM 807 C C . PHE A 1 101 ? 19.335 -38.545 3.206 1.00 58.12 101 PHE A C 1
ATOM 809 O O . PHE A 1 101 ? 18.610 -39.402 2.695 1.00 58.12 101 PHE A O 1
ATOM 816 N N . ASN A 1 102 ? 20.430 -38.874 3.894 1.00 63.47 102 ASN A N 1
ATOM 817 C CA . ASN A 1 102 ? 20.782 -40.266 4.151 1.00 63.47 102 ASN A CA 1
ATOM 818 C C . ASN A 1 102 ? 20.071 -40.749 5.421 1.00 63.47 102 ASN A C 1
ATOM 820 O O . ASN A 1 102 ? 19.841 -39.999 6.368 1.00 63.47 102 ASN A O 1
ATOM 824 N N . SER A 1 103 ? 19.776 -42.043 5.493 1.00 60.16 103 SER A N 1
ATOM 825 C CA . SER A 1 103 ? 19.278 -42.698 6.703 1.00 60.16 103 SER A CA 1
ATOM 826 C C . SER A 1 103 ? 20.312 -42.755 7.839 1.00 60.16 103 SER A C 1
ATOM 828 O O . SER A 1 103 ? 20.149 -43.575 8.726 1.00 60.16 103 SER A O 1
ATOM 830 N N . ASP A 1 104 ? 21.374 -41.956 7.803 1.00 61.19 104 ASP A N 1
ATOM 831 C CA . ASP A 1 104 ? 22.332 -41.781 8.901 1.00 61.19 104 ASP A CA 1
ATOM 832 C C . ASP A 1 104 ? 22.150 -40.414 9.598 1.00 61.19 104 ASP A C 1
ATOM 834 O O . ASP A 1 104 ? 22.846 -40.121 10.566 1.00 61.19 104 ASP A O 1
ATOM 838 N N . ASP A 1 105 ? 21.209 -39.578 9.129 1.00 63.06 105 ASP A N 1
ATOM 839 C CA . ASP A 1 105 ? 20.882 -38.262 9.703 1.00 63.06 105 ASP A CA 1
ATOM 840 C C . ASP A 1 105 ? 19.817 -38.327 10.834 1.00 63.06 105 ASP A C 1
ATOM 842 O O . ASP A 1 105 ? 19.267 -37.292 11.226 1.00 63.06 105 ASP A O 1
ATOM 846 N N . TRP A 1 106 ? 19.513 -39.528 11.363 1.00 59.56 106 TRP A N 1
ATOM 847 C CA . TRP A 1 106 ? 18.660 -39.761 12.547 1.00 59.56 106 TRP A CA 1
ATOM 848 C C . TRP A 1 106 ? 19.429 -40.333 13.741 1.00 59.56 106 TRP A C 1
ATOM 850 O O . TRP A 1 106 ? 20.334 -41.170 13.538 1.00 59.56 106 TRP A O 1
#

Foldseek 3Di:
DDDPPPPPDPPDPDLQDDDPVLVVLVVVLVVVVVVQVVCVVVVHHDDQDPVNVVSVVVNVVSLVVSCVDPPYPSVVVNVVVVVVVVVVVVVVCVVPVPVPDDPVPD

Organism: NCBI:txid58119

Radius of gyration: 24.61 Å; chains: 1; bounding box: 39×82×59 Å

Sequence (106 aa):
MGKSQKQRQPAKPDPAKPSAEELKVRKRLGEIASQRAVAEKQGRKLKVTQEERELRAKQGKFMRIRANTPGTPEYLNRQRQRQAAKTDEAIWNSAHDPETFNSDDW

Secondary structure (DSSP, 8-state):
--------PPPPPPTTSPPHHHHHHHHHHHHHHHHHHHHHHTT-PPPPPHHHHHHHHHHHHHHHHHHHSTTSHHHHHHHHHHHHHHHHHHHHHHHS-TTT--TT--